Protein AF-A0A8T5AXN3-F1 (afdb_monomer)

Mean predicted aligned error: 13.14 Å

Radius of gyration: 23.51 Å; Cα contacts (8 Å, |Δi|>4): 61; chains: 1; bounding box: 54×39×57 Å

Secondary structure (DSSP, 8-state):
--HHHHHHHHHHHHHHHHHHHHHHHHHHTTSS-HHHHHHHHHHHHHHHHHHHHHHTT--HHHHHHHHS---HHHHHHHHHHHHHHHHHHHHHHHHHTTTT---HHHHHHHHHHHHTTTS-HHHHHHHHHHHHHHHHHHHHHHHHHHHHH--

Sequence (151 aa):
MGKGNIWRITVFLILSYIIALLLDIASLYGWLPIFLWGFVRMWSVTLSIVLCLTIHKERASAHLKKFLEFSTRILRLYLLSPLMIYATLGIYILLAIPLGLFDFSAYVDLLVEGISSSLAGDQAANLAVALAYVQIALAYLAALTLNAFFH

Foldseek 3Di:
DDPVVVVLVVQLVVQLVVQLVVLVVCVVVVVAPPVRSVQVNLCSSVVSVCVSCVVVVHDPVVVVVVVVPPDPVVVVVLLVVLVVVVVVVVVVQVVCVVVVNDDPVVQLVVQLVVCVVPDDRVVSSVVSVVVVVVVVVVVSVVVSVCSVSSD

Solvent-accessible surface area (backbone atoms only — not comparable to full-atom values): 8353 Å² total; per-residue (Å²): 135,60,76,70,57,58,52,52,53,51,54,32,53,53,43,31,51,52,51,44,52,52,51,51,52,38,32,76,74,63,76,33,57,68,76,56,37,58,53,54,55,67,47,33,53,58,51,21,52,45,50,46,29,50,76,70,74,42,62,48,68,63,54,48,51,65,69,64,56,79,43,72,66,55,55,49,51,59,62,43,49,61,54,51,51,52,53,50,49,50,52,50,50,66,59,25,43,86,69,69,73,51,63,70,62,64,56,35,49,55,42,22,61,74,40,46,87,79,37,61,68,76,60,19,47,58,50,22,51,52,46,53,56,49,49,59,56,47,48,50,56,49,49,52,50,50,55,63,73,77,105

pLDDT: mean 80.04, std 9.27, range [46.69, 94.31]

Structure (mmCIF, N/CA/C/O backbone):
data_AF-A0A8T5AXN3-F1
#
_entry.id   AF-A0A8T5AXN3-F1
#
loop_
_atom_site.group_PDB
_atom_site.id
_atom_site.type_symbol
_atom_site.label_atom_id
_atom_site.label_alt_id
_atom_site.label_comp_id
_atom_site.label_asym_id
_atom_site.label_entity_id
_atom_site.label_seq_id
_atom_site.pdbx_PDB_ins_code
_atom_site.Cartn_x
_atom_site.Cartn_y
_atom_site.Cartn_z
_atom_site.occupancy
_atom_site.B_iso_or_equiv
_atom_site.auth_seq_id
_atom_site.auth_comp_id
_atom_site.auth_asym_id
_atom_site.auth_atom_id
_atom_site.pdbx_PDB_model_num
ATOM 1 N N . MET A 1 1 ? -24.792 -13.638 21.933 1.00 54.66 1 MET A N 1
ATOM 2 C CA . MET A 1 1 ? -24.156 -12.299 22.001 1.00 54.66 1 MET A CA 1
ATOM 3 C C . MET A 1 1 ? -24.940 -11.441 22.981 1.00 54.66 1 MET A C 1
ATOM 5 O O . MET A 1 1 ? -26.146 -11.331 22.823 1.00 54.66 1 MET A O 1
ATOM 9 N N . GLY A 1 2 ? -24.303 -10.901 24.024 1.00 68.62 2 GLY A N 1
ATOM 10 C CA . GLY A 1 2 ? -24.992 -10.045 24.999 1.00 68.62 2 GLY A CA 1
ATOM 11 C C . GLY A 1 2 ? -25.383 -8.691 24.394 1.00 68.62 2 GLY A C 1
ATOM 12 O O . GLY A 1 2 ? -24.666 -8.182 23.533 1.00 68.62 2 GLY A O 1
ATOM 13 N N . LYS A 1 3 ? -26.487 -8.088 24.864 1.00 70.44 3 LYS A N 1
ATOM 14 C CA . LYS A 1 3 ? -26.983 -6.764 24.416 1.00 70.44 3 LYS A CA 1
ATOM 15 C C . LYS A 1 3 ? -25.889 -5.678 24.390 1.00 70.44 3 LYS A C 1
ATOM 17 O O . LYS A 1 3 ? -25.888 -4.842 23.493 1.00 70.44 3 LYS A O 1
ATOM 22 N N . GLY A 1 4 ? -24.917 -5.737 25.306 1.00 74.62 4 GLY A N 1
ATOM 23 C CA . GLY A 1 4 ? -23.781 -4.806 25.350 1.00 74.62 4 GLY A CA 1
ATOM 24 C C . GLY A 1 4 ? -22.833 -4.879 24.144 1.00 74.62 4 GLY A C 1
ATOM 25 O O . GLY A 1 4 ? -22.277 -3.859 23.747 1.00 74.62 4 GLY A O 1
ATOM 26 N N . ASN A 1 5 ? -22.686 -6.045 23.505 1.00 80.81 5 ASN A N 1
ATOM 27 C CA . ASN A 1 5 ? -21.813 -6.187 22.332 1.00 80.81 5 ASN A CA 1
ATOM 28 C C . ASN A 1 5 ? -22.454 -5.595 21.074 1.00 80.81 5 ASN A C 1
ATOM 30 O O . ASN A 1 5 ? -21.764 -4.985 20.265 1.00 80.81 5 ASN A O 1
ATOM 34 N N . ILE A 1 6 ? -23.774 -5.735 20.929 1.00 87.38 6 ILE A N 1
ATOM 35 C CA . ILE A 1 6 ? -24.519 -5.179 19.790 1.00 87.38 6 ILE A CA 1
ATOM 36 C C . ILE A 1 6 ? -24.465 -3.647 19.826 1.00 87.38 6 ILE A C 1
ATOM 38 O O . ILE A 1 6 ? -24.224 -3.010 18.802 1.00 87.38 6 ILE A O 1
ATOM 42 N N . TRP A 1 7 ? -24.603 -3.059 21.018 1.00 87.56 7 TRP A N 1
ATOM 43 C CA . TRP A 1 7 ? -24.472 -1.615 21.204 1.00 87.56 7 TRP A CA 1
ATOM 44 C C . TRP A 1 7 ? -23.088 -1.093 20.800 1.00 87.56 7 TRP A C 1
ATOM 46 O O . TRP A 1 7 ? -22.992 -0.148 20.022 1.00 87.56 7 TRP A O 1
ATOM 56 N N . ARG A 1 8 ? -22.013 -1.756 21.247 1.00 86.50 8 ARG A N 1
ATOM 57 C CA . ARG A 1 8 ? -20.628 -1.403 20.883 1.00 86.50 8 ARG A CA 1
ATOM 58 C C . ARG A 1 8 ? -20.398 -1.414 19.372 1.00 86.50 8 ARG A C 1
ATOM 60 O O . ARG A 1 8 ? -19.841 -0.462 18.835 1.00 86.50 8 ARG A O 1
ATOM 67 N N . ILE A 1 9 ? -20.866 -2.462 18.692 1.00 87.88 9 ILE A N 1
ATOM 68 C CA . ILE A 1 9 ? -20.754 -2.587 17.231 1.00 87.88 9 ILE A CA 1
ATOM 69 C C . ILE A 1 9 ? -21.519 -1.455 16.538 1.00 87.88 9 ILE A C 1
ATOM 71 O O . ILE A 1 9 ? -21.010 -0.853 15.599 1.00 87.88 9 ILE A O 1
ATOM 75 N N . THR A 1 10 ? -22.713 -1.127 17.031 1.00 90.25 10 THR A N 1
ATOM 76 C CA . THR A 1 10 ? -23.546 -0.059 16.462 1.00 90.25 10 THR A CA 1
ATOM 77 C C . THR A 1 10 ? -22.871 1.308 16.599 1.00 90.25 10 THR A C 1
ATOM 79 O O . THR A 1 10 ? -22.788 2.051 15.625 1.00 90.25 10 THR A O 1
ATOM 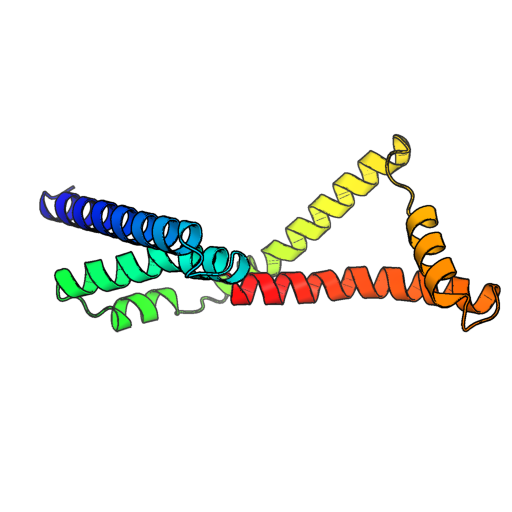82 N N . VAL A 1 11 ? -22.327 1.622 17.780 1.00 89.62 11 VAL A N 1
ATOM 83 C CA . VAL A 1 11 ? -21.590 2.873 18.028 1.00 89.62 11 VAL A CA 1
ATOM 84 C C . VAL A 1 11 ? -20.367 2.982 17.118 1.00 89.62 11 VAL A C 1
ATOM 86 O O . VAL A 1 11 ? -20.139 4.037 16.528 1.00 89.62 11 VAL A O 1
ATOM 89 N N . PHE A 1 12 ? -19.613 1.892 16.961 1.00 91.75 12 PHE A N 1
ATOM 90 C CA . PHE A 1 12 ? -18.475 1.843 16.046 1.00 91.75 12 PHE A CA 1
ATOM 91 C C . PHE A 1 12 ? -18.891 2.114 14.593 1.00 91.75 12 PHE A C 1
ATOM 93 O O . PHE A 1 12 ? -18.298 2.977 13.950 1.00 91.75 12 PHE A O 1
ATOM 100 N N . LEU A 1 13 ? -19.934 1.439 14.097 1.00 92.31 13 LEU A N 1
ATOM 101 C CA . LEU A 1 13 ? -20.422 1.616 12.725 1.00 92.31 13 LEU A CA 1
ATOM 102 C C . LEU A 1 13 ? -20.844 3.062 12.450 1.00 92.31 13 LEU A C 1
ATOM 104 O O . LEU A 1 13 ? -20.460 3.627 11.428 1.00 92.31 13 LEU A O 1
ATOM 108 N N . ILE A 1 14 ? -21.592 3.668 13.376 1.00 93.31 14 ILE A N 1
ATOM 109 C CA . ILE A 1 14 ? -22.040 5.060 13.255 1.00 93.31 14 ILE A CA 1
ATOM 110 C C . ILE A 1 14 ? -20.835 6.007 13.213 1.00 93.31 14 ILE A C 1
ATOM 112 O O . ILE A 1 14 ? -20.761 6.858 12.329 1.00 93.31 14 ILE A O 1
ATOM 116 N N . LEU A 1 15 ? -19.870 5.841 14.123 1.00 92.31 15 LEU A N 1
ATOM 117 C CA . LEU A 1 15 ? -18.654 6.661 14.153 1.00 92.31 15 LEU A CA 1
ATOM 118 C C . LEU A 1 15 ? -17.849 6.541 12.860 1.00 92.31 15 LEU A C 1
ATOM 120 O O . LEU A 1 15 ? -17.509 7.563 12.268 1.00 92.31 15 LEU A O 1
ATOM 124 N N . SER A 1 16 ? -17.587 5.317 12.399 1.00 91.88 16 SER A N 1
ATOM 125 C CA . SER A 1 16 ? -16.847 5.087 11.156 1.00 91.88 16 SER A CA 1
ATOM 126 C C . SER A 1 16 ? -17.523 5.717 9.957 1.00 91.88 16 SER A C 1
ATOM 128 O O . SER A 1 16 ? -16.851 6.368 9.160 1.00 91.88 16 SER A O 1
ATOM 130 N N . TYR A 1 17 ? -18.844 5.592 9.859 1.00 93.12 17 TYR A N 1
ATOM 131 C CA . TYR A 1 17 ? -19.581 6.175 8.750 1.00 93.12 17 TYR A CA 1
ATOM 132 C C . TYR A 1 17 ? -19.547 7.707 8.779 1.00 93.12 17 TYR A C 1
ATOM 134 O O . TYR A 1 17 ? -19.283 8.334 7.756 1.00 93.12 17 TYR A O 1
ATOM 142 N N . ILE A 1 18 ? -19.748 8.319 9.951 1.00 94.31 18 ILE A N 1
ATOM 143 C CA . ILE A 1 18 ? -19.720 9.780 10.103 1.00 94.31 18 ILE A CA 1
ATOM 144 C C . ILE A 1 18 ? -18.324 10.336 9.803 1.00 94.31 18 ILE A C 1
ATOM 146 O O . ILE A 1 18 ? -18.205 11.309 9.064 1.00 94.31 18 ILE A 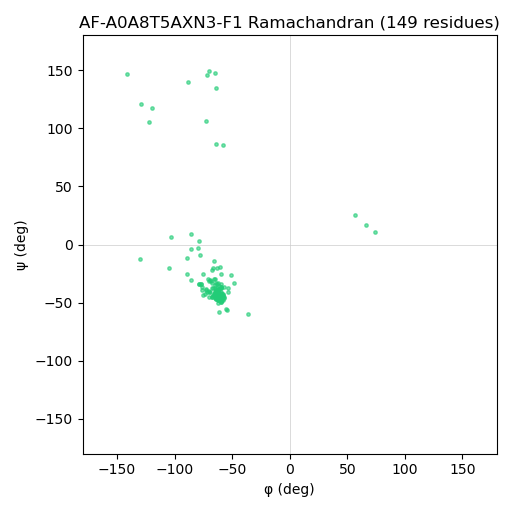O 1
ATOM 150 N N . ILE A 1 19 ? -17.264 9.722 10.335 1.00 92.81 19 ILE A N 1
ATOM 151 C CA . ILE A 1 19 ? -15.885 10.182 10.118 1.00 92.81 19 ILE A CA 1
ATOM 152 C C . ILE A 1 19 ? -15.510 10.059 8.640 1.00 92.81 19 ILE A C 1
ATOM 154 O O . ILE A 1 19 ? -14.973 11.005 8.066 1.00 92.81 19 ILE A O 1
ATOM 158 N N . ALA A 1 20 ? -15.827 8.927 8.007 1.00 91.75 20 ALA A N 1
ATOM 159 C CA . ALA A 1 20 ? -15.595 8.733 6.581 1.00 91.75 20 ALA A CA 1
ATOM 160 C C . ALA A 1 20 ? -16.342 9.790 5.748 1.00 91.75 20 ALA A C 1
ATOM 162 O O . ALA A 1 20 ? -15.746 10.446 4.894 1.00 91.75 20 ALA A O 1
ATOM 163 N N . LEU A 1 21 ? -17.623 10.018 6.037 1.00 92.56 21 LEU A N 1
ATOM 164 C CA . LEU A 1 21 ? -18.443 10.987 5.315 1.00 92.56 21 LEU A CA 1
ATOM 165 C C . LEU A 1 21 ? -17.918 12.424 5.466 1.00 92.56 21 LEU A C 1
ATOM 167 O O . LEU A 1 21 ? -17.846 13.156 4.483 1.00 92.56 21 LEU A O 1
ATOM 171 N N . LEU A 1 22 ? -17.477 12.818 6.664 1.00 92.69 22 LEU A N 1
ATOM 172 C CA . LEU A 1 22 ? -16.858 14.128 6.886 1.00 92.69 22 LEU A CA 1
ATOM 173 C C . LEU A 1 22 ? -15.559 14.301 6.087 1.00 92.69 22 LEU A C 1
ATOM 175 O O . LEU A 1 22 ? -15.323 15.375 5.535 1.00 92.69 22 LEU A O 1
ATOM 179 N N . LEU A 1 23 ? -14.736 13.253 5.990 1.00 91.44 23 LEU A N 1
ATOM 180 C CA . LEU A 1 23 ? -13.502 13.282 5.200 1.00 91.44 23 LEU A CA 1
ATOM 181 C C . LEU A 1 23 ? -13.769 13.381 3.694 1.00 91.44 23 LEU A C 1
ATOM 183 O O . LEU A 1 23 ? -13.041 14.092 3.001 1.00 91.44 23 LEU A O 1
ATOM 187 N N . ASP A 1 24 ? -14.810 12.715 3.188 1.00 91.38 24 ASP A N 1
ATOM 188 C CA . ASP A 1 24 ? -15.223 12.850 1.783 1.00 91.38 24 ASP A CA 1
ATOM 189 C C . ASP A 1 24 ? -15.681 14.260 1.467 1.00 91.38 24 ASP A C 1
ATOM 191 O O . ASP A 1 24 ? -15.237 14.852 0.487 1.00 91.38 24 ASP A O 1
ATOM 195 N N . ILE A 1 25 ? -16.526 14.820 2.332 1.00 92.62 25 ILE A N 1
ATOM 196 C CA . ILE A 1 25 ? -17.009 16.189 2.189 1.00 92.62 25 ILE A CA 1
ATOM 197 C C . ILE A 1 25 ? -15.825 17.164 2.198 1.00 92.62 25 ILE A C 1
ATOM 199 O O . ILE A 1 25 ? -15.720 18.007 1.309 1.00 92.62 25 ILE A O 1
ATOM 203 N N . ALA A 1 26 ? -14.890 17.018 3.141 1.00 90.62 26 ALA A N 1
ATOM 204 C CA . ALA A 1 26 ? -13.700 17.865 3.210 1.00 90.62 26 ALA A CA 1
ATOM 205 C C . ALA A 1 26 ? -12.836 17.787 1.936 1.00 90.62 26 ALA A C 1
ATOM 207 O O . ALA A 1 26 ? -12.290 18.801 1.498 1.00 90.62 26 ALA A O 1
ATOM 208 N N . SER A 1 27 ? -12.728 16.610 1.313 1.00 90.50 27 SER A N 1
ATOM 209 C CA . SER A 1 27 ? -12.006 16.467 0.044 1.00 90.50 27 SER A CA 1
ATOM 210 C C . SER A 1 27 ? -12.757 17.095 -1.130 1.00 90.50 27 SER A C 1
ATOM 212 O O . SER A 1 27 ? -12.139 17.794 -1.931 1.00 90.50 27 SER A O 1
ATOM 214 N N . LEU A 1 28 ? -14.084 16.938 -1.198 1.00 90.75 28 LEU A N 1
ATOM 215 C CA . LEU A 1 28 ? -14.919 17.550 -2.239 1.00 90.75 28 LEU A CA 1
ATOM 216 C C . LEU A 1 28 ? -14.862 19.084 -2.216 1.00 90.75 28 LEU A C 1
ATOM 218 O O . LEU A 1 28 ? -14.858 19.709 -3.273 1.00 90.75 28 LEU A O 1
ATOM 222 N N . TYR A 1 29 ? -14.763 19.693 -1.031 1.00 92.06 29 TYR A N 1
ATOM 223 C CA . TYR A 1 29 ? -14.577 21.143 -0.878 1.00 92.06 29 TYR A CA 1
ATOM 224 C C . TYR A 1 29 ? -13.130 21.614 -1.107 1.00 92.06 29 TYR A C 1
ATOM 226 O O . TYR A 1 29 ? -12.833 22.798 -0.949 1.00 92.06 29 TYR A O 1
ATOM 234 N N . GLY A 1 30 ? -12.217 20.709 -1.475 1.00 87.25 30 GLY A N 1
ATOM 235 C CA . GLY A 1 30 ? -10.817 21.027 -1.753 1.00 87.25 30 GLY A CA 1
ATOM 236 C C . GLY A 1 30 ? -9.975 21.317 -0.509 1.00 87.25 30 GLY A C 1
ATOM 237 O O . GLY A 1 30 ? -8.841 21.769 -0.639 1.00 87.25 30 GLY A O 1
ATOM 238 N N . TRP A 1 31 ? -10.491 21.059 0.698 1.00 88.75 31 TRP A N 1
ATOM 239 C CA . TRP A 1 31 ? -9.740 21.256 1.945 1.00 88.75 31 TRP A CA 1
ATOM 240 C C . TRP A 1 31 ? -8.701 20.159 2.171 1.00 88.75 31 TRP A C 1
ATOM 242 O O . TRP A 1 31 ? -7.705 20.381 2.855 1.00 88.75 31 TRP A O 1
ATOM 252 N N . LEU A 1 32 ? -8.927 18.979 1.587 1.00 82.81 32 LEU A N 1
ATOM 253 C CA . LEU A 1 32 ? -7.988 17.866 1.611 1.00 82.81 32 LEU A CA 1
ATOM 254 C C . LEU A 1 32 ? -7.565 17.487 0.184 1.00 82.81 32 LEU A C 1
ATOM 256 O O . LEU A 1 32 ? -8.412 17.041 -0.597 1.00 82.81 32 LEU A O 1
ATOM 260 N N . PRO A 1 33 ? -6.269 17.605 -0.162 1.00 84.75 33 PRO A N 1
ATOM 261 C CA . PRO A 1 33 ? -5.781 17.136 -1.449 1.00 84.75 33 PRO A CA 1
ATOM 262 C C . PRO A 1 33 ? -5.907 15.609 -1.555 1.00 84.75 33 PRO A C 1
ATOM 264 O O . PRO A 1 33 ? -5.769 14.894 -0.564 1.00 84.75 33 PRO A O 1
ATOM 267 N N . ILE A 1 34 ? -6.148 15.106 -2.769 1.00 78.00 34 ILE A N 1
ATOM 268 C CA . ILE A 1 34 ? -6.545 13.709 -3.047 1.00 78.00 34 ILE A CA 1
ATOM 269 C C . ILE A 1 34 ? -5.579 12.678 -2.440 1.00 78.00 34 ILE A C 1
ATOM 271 O O . ILE A 1 34 ? -6.016 11.683 -1.862 1.00 78.00 34 ILE A O 1
ATOM 275 N N . PHE A 1 35 ? -4.268 12.929 -2.515 1.00 79.06 35 PHE A N 1
ATOM 276 C CA . PHE A 1 35 ? -3.257 12.031 -1.945 1.00 79.06 35 PHE A CA 1
ATOM 277 C C . PHE A 1 35 ? -3.353 11.945 -0.413 1.00 79.06 35 PHE A C 1
ATOM 279 O O . PHE A 1 35 ? -3.208 10.870 0.167 1.00 79.06 35 PHE A O 1
ATOM 286 N N . LEU A 1 36 ? -3.651 13.068 0.245 1.00 81.69 36 LEU A N 1
ATOM 287 C CA . LEU A 1 36 ? -3.813 13.143 1.693 1.00 81.69 36 LEU A CA 1
ATOM 288 C C . LEU A 1 36 ? -5.173 12.579 2.118 1.00 81.69 36 LEU A C 1
ATOM 290 O O . LEU A 1 36 ? -5.276 11.955 3.169 1.00 81.69 36 LEU A O 1
ATOM 294 N N . TRP A 1 37 ? -6.207 12.752 1.287 1.00 85.50 37 TRP A N 1
ATOM 295 C CA . TRP A 1 37 ? -7.534 12.185 1.523 1.00 85.50 37 TRP A CA 1
ATOM 296 C C . TRP A 1 37 ? -7.482 10.663 1.556 1.00 85.50 37 TRP A C 1
ATOM 298 O O . TRP A 1 37 ? -7.983 10.077 2.512 1.00 85.50 37 TRP A O 1
ATOM 308 N N . GLY A 1 38 ? -6.821 10.030 0.580 1.00 78.19 38 GLY A N 1
ATOM 309 C CA . GLY A 1 38 ? -6.676 8.572 0.550 1.00 78.19 38 GLY A CA 1
ATOM 310 C C . GLY A 1 38 ? -6.014 8.043 1.824 1.00 78.19 38 GLY A C 1
ATOM 311 O O . GLY A 1 38 ? -6.526 7.116 2.451 1.00 78.19 38 GLY A O 1
ATOM 312 N N . PHE A 1 39 ? -4.942 8.708 2.265 1.00 80.06 39 PHE A N 1
ATOM 313 C CA . PHE A 1 39 ? -4.260 8.379 3.513 1.00 80.06 39 PHE A CA 1
ATOM 314 C C . PHE A 1 39 ? -5.180 8.550 4.730 1.00 80.06 39 PHE A C 1
ATOM 316 O O . PHE A 1 39 ? -5.452 7.587 5.444 1.00 80.06 39 PHE A O 1
ATOM 323 N N . VAL A 1 40 ? -5.730 9.745 4.961 1.00 83.69 40 VAL A N 1
ATOM 324 C CA . VAL A 1 40 ? -6.559 10.023 6.148 1.00 83.69 40 VAL A CA 1
ATOM 325 C C . VAL A 1 40 ? -7.823 9.152 6.171 1.00 83.69 40 VAL A C 1
ATOM 327 O O . VAL A 1 40 ? -8.257 8.710 7.237 1.00 83.69 40 VAL A O 1
ATOM 330 N N . ARG A 1 41 ? -8.388 8.829 5.003 1.00 83.25 41 ARG A N 1
ATOM 331 C CA . ARG A 1 41 ? -9.552 7.950 4.880 1.00 83.25 41 ARG A CA 1
ATOM 332 C C . ARG A 1 41 ? -9.251 6.508 5.278 1.00 83.25 41 ARG A C 1
ATOM 334 O O . ARG A 1 41 ? -10.093 5.911 5.946 1.00 83.25 41 ARG A O 1
ATOM 341 N N . MET A 1 42 ? -8.068 5.969 4.976 1.00 84.12 42 MET A N 1
ATOM 342 C CA . MET A 1 42 ? -7.648 4.648 5.476 1.00 84.12 42 MET A CA 1
ATOM 343 C C . MET A 1 42 ? -7.561 4.619 7.011 1.00 84.12 42 MET A C 1
ATOM 345 O O . MET A 1 42 ? -8.032 3.675 7.646 1.00 84.12 42 MET A O 1
ATOM 349 N N . TRP A 1 43 ? -7.061 5.695 7.627 1.00 84.12 43 TRP A N 1
ATOM 350 C CA . TRP A 1 43 ? -6.924 5.809 9.086 1.00 84.12 43 TRP A CA 1
ATOM 351 C C . TRP A 1 43 ? -8.232 6.131 9.830 1.00 84.12 43 TRP A C 1
ATOM 353 O O . TRP A 1 43 ? -8.281 6.047 11.061 1.00 84.12 43 TRP A O 1
ATOM 363 N N . SER A 1 44 ? -9.314 6.457 9.116 1.00 88.25 44 SER A N 1
ATOM 364 C CA . SER A 1 44 ? -10.617 6.791 9.713 1.00 88.25 44 SER A CA 1
ATOM 365 C C . SER A 1 44 ? -11.207 5.655 10.557 1.00 88.25 44 SER A C 1
ATOM 367 O O . SER A 1 44 ? -11.791 5.895 11.619 1.00 88.25 44 SER A O 1
ATOM 369 N N . VAL A 1 45 ? -11.005 4.403 10.136 1.00 85.44 45 VAL A N 1
ATOM 370 C CA . VAL A 1 45 ? -11.471 3.215 10.863 1.00 85.44 45 VAL A CA 1
ATOM 371 C C . VAL A 1 45 ? -10.714 3.079 12.180 1.00 85.44 45 VAL A C 1
ATOM 373 O O . VAL A 1 45 ? -11.327 2.916 13.234 1.00 85.44 45 VAL A O 1
ATOM 376 N N . THR A 1 46 ? -9.392 3.246 12.150 1.00 83.81 46 THR A N 1
ATOM 377 C CA . THR A 1 46 ? -8.545 3.245 13.349 1.00 83.81 46 THR A CA 1
ATOM 378 C C . THR A 1 46 ? -8.964 4.347 14.321 1.00 83.81 46 THR A C 1
ATOM 380 O O . THR A 1 46 ? -9.137 4.084 15.513 1.00 83.81 46 THR A O 1
ATOM 383 N N . LEU A 1 47 ? -9.225 5.559 13.818 1.00 85.38 47 LEU A N 1
ATOM 384 C CA . LEU A 1 47 ? -9.746 6.671 14.621 1.00 85.38 47 LEU A CA 1
ATOM 385 C C . LEU A 1 47 ? -11.085 6.308 15.287 1.00 85.38 47 LEU A C 1
ATOM 387 O O . LEU A 1 47 ? -11.293 6.569 16.471 1.00 85.38 47 LEU A O 1
ATOM 391 N N . SER A 1 48 ? -11.973 5.644 14.546 1.00 87.06 48 SER A N 1
ATOM 392 C CA . SER A 1 48 ? -13.279 5.199 15.045 1.00 87.06 48 SER A CA 1
ATOM 393 C C . SER A 1 48 ? -13.158 4.168 16.162 1.00 87.06 48 SER A C 1
ATOM 395 O O . SER A 1 48 ? -13.897 4.237 17.143 1.00 87.06 48 SER A O 1
ATOM 397 N N . ILE A 1 49 ? -12.210 3.233 16.045 1.00 85.88 49 ILE A N 1
ATOM 398 C CA . ILE A 1 49 ? -11.911 2.248 17.092 1.00 85.88 49 ILE A CA 1
ATOM 399 C C . ILE A 1 49 ? -11.431 2.968 18.355 1.00 85.88 49 ILE A C 1
ATOM 401 O O . ILE A 1 49 ? -11.948 2.708 19.441 1.00 85.88 49 ILE A O 1
ATOM 405 N N . VAL A 1 50 ? -10.492 3.911 18.223 1.00 85.00 50 VAL A N 1
ATOM 406 C CA . VAL A 1 50 ? -9.966 4.688 19.358 1.00 85.00 50 VAL A CA 1
ATOM 407 C C . VAL A 1 50 ? -11.079 5.484 20.047 1.00 85.00 50 VAL A C 1
ATOM 409 O O . VAL A 1 50 ? -11.192 5.449 21.275 1.00 85.00 50 VAL A O 1
ATOM 412 N N . LEU A 1 51 ? -11.947 6.147 19.279 1.00 86.12 51 LEU A N 1
ATOM 413 C CA . LEU A 1 51 ? -13.097 6.882 19.811 1.00 86.12 51 LEU A CA 1
ATOM 414 C C . LEU A 1 51 ? -14.104 5.952 20.497 1.00 86.12 51 LEU A C 1
ATOM 416 O O . LEU A 1 51 ? -14.540 6.237 21.611 1.00 86.12 51 LEU A O 1
ATOM 420 N N . CYS A 1 52 ? -14.421 4.807 19.891 1.00 87.38 52 CYS A N 1
ATOM 421 C CA . CYS A 1 52 ? -15.330 3.824 20.474 1.00 87.38 52 CYS A CA 1
ATOM 422 C C . CYS A 1 52 ? -14.796 3.263 21.805 1.00 87.38 52 CYS A C 1
ATOM 424 O O . CYS A 1 52 ? -15.561 3.148 22.767 1.00 87.38 52 CYS A O 1
ATOM 426 N N . LEU A 1 53 ? -13.495 2.964 21.891 1.00 84.81 53 LEU A N 1
ATOM 427 C CA . LEU A 1 53 ? -12.837 2.526 23.130 1.00 84.81 53 LEU A CA 1
ATOM 428 C C . LEU A 1 53 ? -12.884 3.621 24.203 1.00 84.81 53 LEU A C 1
ATOM 430 O O . LEU A 1 53 ? -13.203 3.342 25.359 1.00 84.81 53 LEU A O 1
ATOM 434 N N . THR A 1 54 ? -12.660 4.875 23.803 1.00 85.00 54 THR A N 1
ATOM 435 C CA . THR A 1 54 ? -12.712 6.034 24.704 1.00 85.00 54 THR A CA 1
ATOM 436 C C . THR A 1 54 ? -14.116 6.237 25.282 1.00 85.00 54 THR A C 1
ATOM 438 O O . THR A 1 54 ? -14.263 6.404 26.493 1.00 85.00 54 THR A O 1
ATOM 441 N N . ILE A 1 55 ? -15.163 6.137 24.453 1.00 87.00 55 ILE A N 1
ATOM 442 C CA . ILE A 1 55 ? -16.574 6.230 24.879 1.00 87.00 55 ILE A CA 1
ATOM 443 C C . ILE A 1 55 ? -16.922 5.142 25.902 1.00 87.00 55 ILE A C 1
ATOM 445 O O . ILE A 1 55 ? -17.643 5.396 26.865 1.00 87.00 55 ILE A O 1
ATOM 449 N N . HIS A 1 56 ? -16.374 3.938 25.733 1.00 84.94 56 HIS A N 1
ATOM 450 C CA . HIS A 1 56 ? -16.597 2.819 26.649 1.00 84.94 56 HIS A CA 1
ATOM 451 C C . HIS A 1 56 ? -15.646 2.812 27.858 1.00 84.94 56 HIS A C 1
ATOM 453 O O . HIS A 1 56 ? -15.659 1.852 28.628 1.00 84.94 56 HIS A O 1
ATOM 459 N N . LYS A 1 57 ? -14.860 3.884 28.059 1.00 82.31 57 LYS A N 1
ATOM 460 C CA . LYS A 1 57 ? -13.857 4.032 29.132 1.00 82.31 57 LYS A CA 1
ATOM 461 C C . LYS A 1 57 ? -12.800 2.920 29.144 1.00 82.31 57 LYS A C 1
ATOM 463 O O . LYS A 1 57 ? -12.192 2.642 30.178 1.00 82.31 57 LYS A O 1
ATOM 468 N N . GLU A 1 58 ? -12.556 2.297 27.997 1.00 80.75 58 GLU A N 1
ATOM 469 C CA . GLU A 1 58 ? -11.490 1.319 27.823 1.00 80.75 58 GLU A CA 1
ATOM 470 C C . GLU A 1 58 ? -10.200 2.037 27.413 1.00 80.75 58 GLU A C 1
ATOM 472 O O . GLU A 1 58 ? -10.200 2.992 26.633 1.00 80.75 58 GLU A O 1
ATOM 477 N N . ARG A 1 59 ? -9.061 1.595 27.955 1.00 78.38 59 ARG A N 1
ATOM 478 C CA . ARG A 1 59 ? -7.764 2.190 27.613 1.00 78.38 59 ARG A CA 1
ATOM 479 C C . ARG A 1 59 ? -7.368 1.760 26.204 1.00 78.38 59 ARG A C 1
ATOM 481 O O . ARG A 1 59 ? -6.910 0.633 26.009 1.00 78.38 59 ARG A O 1
ATOM 488 N N . ALA A 1 60 ? -7.470 2.681 25.247 1.00 72.31 60 ALA A N 1
ATOM 489 C CA . ALA A 1 60 ? -7.043 2.457 23.866 1.00 72.31 60 ALA A CA 1
ATOM 490 C C . ALA A 1 60 ? -5.587 1.973 23.781 1.00 72.31 60 ALA A C 1
ATOM 492 O O . ALA A 1 60 ? -5.296 1.064 23.015 1.00 72.31 60 ALA A O 1
ATOM 493 N N . SER A 1 61 ? -4.696 2.489 24.635 1.00 71.81 61 SER A N 1
ATOM 494 C CA . SER A 1 61 ? -3.287 2.075 24.695 1.00 71.81 61 SER A CA 1
ATOM 495 C C . SER A 1 61 ? -3.085 0.607 25.083 1.00 71.81 61 SER A C 1
ATOM 497 O O . SER A 1 61 ? -2.169 -0.030 24.573 1.00 71.81 61 SER A O 1
ATOM 499 N N . ALA A 1 62 ? -3.941 0.041 25.939 1.00 71.75 62 ALA A N 1
ATOM 500 C CA . ALA A 1 62 ? -3.855 -1.368 26.327 1.00 71.75 62 ALA A CA 1
ATOM 501 C C . ALA A 1 62 ? -4.292 -2.295 25.181 1.00 71.75 62 ALA A C 1
ATOM 503 O O . ALA A 1 62 ? -3.667 -3.327 24.947 1.00 71.75 62 ALA A O 1
ATOM 504 N N . HIS A 1 63 ? -5.323 -1.896 24.430 1.00 71.12 63 HIS A N 1
ATOM 505 C CA . HIS A 1 63 ? -5.751 -2.614 23.231 1.00 71.12 63 HIS A CA 1
ATOM 506 C C . HIS A 1 63 ? -4.748 -2.467 22.088 1.00 71.12 63 HIS A C 1
ATOM 508 O O . HIS A 1 63 ? -4.380 -3.475 21.492 1.00 71.12 63 HIS A O 1
ATOM 514 N N . LEU A 1 64 ? -4.243 -1.255 21.832 1.00 68.25 64 LEU A N 1
ATOM 515 C CA . LEU A 1 64 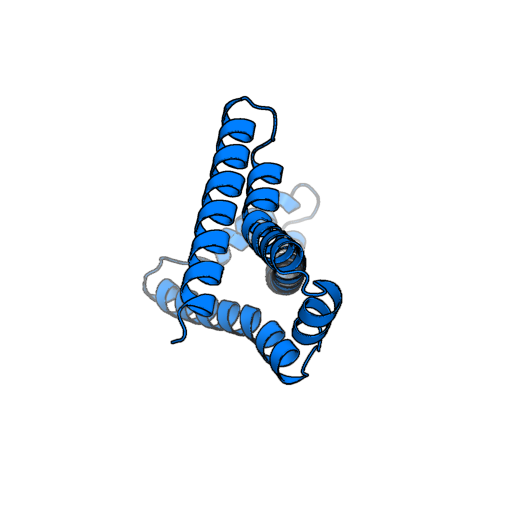? -3.209 -1.024 20.824 1.00 68.25 64 LEU A CA 1
ATOM 516 C C . LEU A 1 64 ? -1.964 -1.851 21.122 1.00 68.25 64 LEU A C 1
ATOM 518 O O . LEU A 1 64 ? -1.441 -2.478 20.216 1.00 68.25 64 LEU A O 1
ATOM 522 N N . LYS A 1 65 ? -1.524 -1.913 22.386 1.00 67.56 65 LYS A N 1
ATOM 523 C CA . LYS A 1 65 ? -0.365 -2.719 22.785 1.00 67.56 65 LYS A CA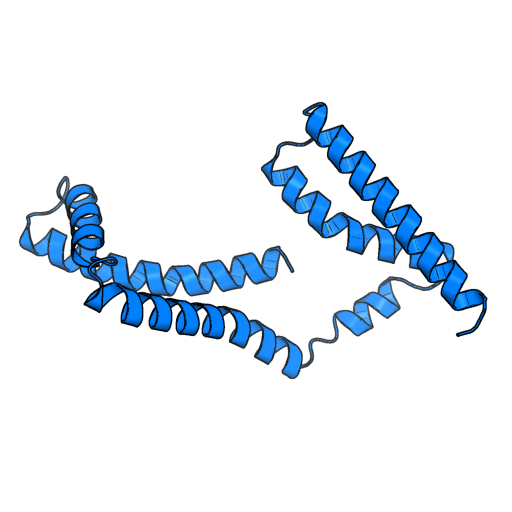 1
ATOM 524 C C . LYS A 1 65 ? -0.565 -4.204 22.476 1.00 67.56 65 LYS A C 1
ATOM 526 O O . LYS A 1 65 ? 0.369 -4.841 22.019 1.00 67.56 65 LYS A O 1
ATOM 531 N N . LYS A 1 66 ? -1.784 -4.722 22.646 1.00 68.56 66 LYS A N 1
ATOM 532 C CA . LYS A 1 66 ? -2.141 -6.104 22.293 1.00 68.56 66 LYS A CA 1
ATOM 533 C C . LYS A 1 66 ? -2.135 -6.359 20.778 1.00 68.56 66 LYS A C 1
ATOM 535 O O . LYS A 1 66 ? -1.841 -7.469 20.358 1.00 68.56 66 LYS A O 1
ATOM 540 N N . PHE A 1 67 ? -2.448 -5.350 19.962 1.00 64.06 67 PHE A N 1
ATOM 541 C CA . PHE A 1 67 ? -2.316 -5.424 18.498 1.00 64.06 67 PHE A CA 1
ATOM 542 C C . PHE A 1 67 ? -0.867 -5.228 18.023 1.00 64.06 67 PHE A C 1
ATOM 544 O O . PHE A 1 67 ? -0.450 -5.856 17.057 1.00 64.06 67 PHE A O 1
ATOM 551 N N . LEU A 1 68 ? -0.100 -4.391 18.726 1.00 59.69 68 LEU A N 1
ATOM 552 C CA . LEU A 1 68 ? 1.321 -4.108 18.503 1.00 59.69 68 LEU A CA 1
ATOM 553 C C . LEU A 1 68 ? 2.255 -5.176 19.073 1.00 59.69 68 LEU A C 1
ATOM 555 O O . LEU A 1 68 ? 3.469 -5.057 18.911 1.00 59.69 68 LEU A O 1
ATOM 559 N N . GLU A 1 69 ? 1.736 -6.206 19.744 1.00 63.09 69 GLU A N 1
ATOM 560 C CA . GLU A 1 69 ? 2.512 -7.402 20.048 1.00 63.09 69 GLU A CA 1
ATOM 561 C C . GLU A 1 69 ? 2.871 -8.071 18.717 1.00 63.09 69 GLU A C 1
ATOM 563 O O . GLU A 1 69 ? 2.158 -8.932 18.199 1.00 63.09 69 GLU A O 1
ATOM 568 N N . PHE A 1 70 ? 3.989 -7.612 18.146 1.00 59.50 70 PHE A N 1
ATOM 569 C CA . PHE A 1 70 ? 4.642 -8.143 16.963 1.00 59.50 70 PHE A CA 1
ATOM 570 C C . PHE A 1 70 ? 4.990 -9.605 17.226 1.00 59.50 70 PHE A C 1
ATOM 572 O O . PHE A 1 70 ? 6.089 -9.962 17.650 1.00 59.50 70 PHE A O 1
ATOM 579 N N . SER A 1 71 ? 4.027 -10.485 16.982 1.00 69.44 71 SER A N 1
ATOM 580 C CA . SER A 1 71 ? 4.300 -11.903 16.902 1.00 69.44 71 SER A CA 1
ATOM 581 C C . SER A 1 71 ? 5.216 -12.121 15.704 1.00 69.44 71 SER A C 1
ATOM 583 O O . SER A 1 71 ? 4.948 -11.635 14.601 1.00 69.44 71 SER A O 1
ATOM 585 N N . THR A 1 72 ? 6.264 -12.918 15.886 1.00 69.44 72 THR A N 1
ATOM 586 C CA . THR A 1 72 ? 7.122 -13.393 14.790 1.00 69.44 72 THR A CA 1
ATOM 587 C C . THR A 1 72 ? 6.310 -14.016 13.650 1.00 69.44 72 THR A C 1
ATOM 589 O O . THR A 1 72 ? 6.726 -13.968 12.494 1.00 69.44 72 THR A O 1
ATOM 592 N N . ARG A 1 73 ? 5.113 -14.541 13.948 1.00 75.94 73 ARG A N 1
ATOM 593 C CA . ARG A 1 73 ? 4.152 -15.037 12.958 1.00 75.94 73 ARG A CA 1
ATOM 594 C C . ARG A 1 73 ? 3.573 -13.926 12.079 1.00 75.94 73 ARG A C 1
ATOM 596 O O . ARG A 1 73 ? 3.491 -14.120 10.871 1.00 75.94 73 ARG A O 1
ATOM 603 N N . ILE A 1 74 ? 3.197 -12.787 12.661 1.00 73.06 74 ILE A N 1
ATOM 604 C CA . ILE A 1 74 ? 2.662 -11.630 11.924 1.00 73.06 74 ILE A CA 1
ATOM 605 C C . ILE A 1 74 ? 3.764 -11.028 11.058 1.00 73.06 74 ILE A C 1
ATOM 607 O O . ILE A 1 74 ? 3.545 -10.818 9.872 1.00 73.06 74 ILE A O 1
ATOM 611 N N . LEU A 1 75 ? 4.972 -10.861 11.607 1.00 72.44 75 LEU A N 1
ATOM 612 C CA . LEU A 1 75 ? 6.122 -10.371 10.843 1.00 72.44 75 LEU A CA 1
ATOM 613 C C . LEU A 1 75 ? 6.458 -11.293 9.660 1.00 72.44 75 LEU A C 1
ATOM 615 O O . LEU A 1 75 ? 6.722 -10.822 8.556 1.00 72.44 75 LEU A O 1
ATOM 619 N N . ARG A 1 76 ? 6.402 -12.616 9.866 1.00 75.50 76 ARG A N 1
ATOM 620 C CA . ARG A 1 76 ? 6.627 -13.588 8.791 1.00 75.50 76 ARG A CA 1
ATOM 621 C C . ARG A 1 76 ? 5.565 -13.476 7.701 1.00 75.50 76 ARG A C 1
ATOM 623 O O . ARG A 1 76 ? 5.931 -13.458 6.537 1.00 75.50 76 ARG A O 1
ATOM 630 N N . LEU A 1 77 ? 4.282 -13.390 8.060 1.00 77.00 77 LEU A N 1
ATOM 631 C CA . LEU A 1 77 ? 3.189 -13.218 7.092 1.00 77.00 77 LEU A CA 1
ATOM 632 C C . LEU A 1 77 ? 3.291 -11.885 6.343 1.00 77.00 77 LEU A C 1
ATOM 634 O O . LEU A 1 77 ? 3.069 -11.838 5.137 1.00 77.00 77 LEU A O 1
ATOM 638 N N . TYR A 1 78 ? 3.684 -10.828 7.048 1.00 73.50 78 TYR A N 1
ATOM 639 C CA . TYR A 1 78 ? 3.901 -9.503 6.487 1.00 73.50 78 TYR A CA 1
ATOM 640 C C . TYR A 1 78 ? 5.018 -9.504 5.430 1.00 73.50 78 TYR A C 1
ATOM 642 O O . TYR A 1 78 ? 4.826 -8.977 4.339 1.00 73.50 78 TYR A O 1
ATOM 650 N N . LEU A 1 79 ? 6.144 -10.171 5.708 1.00 74.06 79 LEU A N 1
ATOM 651 C CA . LEU A 1 79 ? 7.228 -10.376 4.737 1.00 74.06 79 LEU A CA 1
ATOM 652 C C . LEU A 1 79 ? 6.835 -11.335 3.602 1.00 74.06 79 LEU A C 1
ATOM 654 O O . LEU A 1 79 ? 7.316 -11.194 2.481 1.00 74.06 79 LEU A O 1
ATOM 658 N N . LEU A 1 80 ? 5.950 -12.300 3.871 1.00 79.12 80 LEU A N 1
ATOM 659 C CA . LEU A 1 80 ? 5.460 -13.238 2.859 1.00 79.12 80 LEU A CA 1
ATOM 660 C C . LEU A 1 80 ? 4.547 -12.556 1.831 1.00 79.12 80 LEU A C 1
ATOM 662 O O . LEU A 1 80 ? 4.523 -12.973 0.678 1.00 79.12 80 LEU A O 1
ATOM 666 N N . SER A 1 81 ? 3.801 -11.526 2.239 1.00 76.19 81 SER A N 1
ATOM 667 C CA . SER A 1 81 ? 2.830 -10.827 1.388 1.00 76.19 81 SER A CA 1
ATOM 668 C C . SER A 1 81 ? 3.436 -10.299 0.076 1.00 76.19 81 SER A C 1
ATOM 670 O O . SER A 1 81 ? 2.986 -10.725 -0.990 1.00 76.19 81 SER A O 1
ATOM 672 N N . PRO A 1 82 ? 4.497 -9.466 0.083 1.00 74.19 82 PRO A N 1
ATOM 673 C CA . PRO A 1 82 ? 5.104 -9.017 -1.163 1.00 74.19 82 PRO A CA 1
ATOM 674 C C . PRO A 1 82 ? 5.725 -10.178 -1.945 1.00 74.19 82 PRO A C 1
ATOM 676 O O . PRO A 1 82 ? 5.617 -10.199 -3.165 1.00 74.19 82 PRO A O 1
ATOM 679 N N . LEU A 1 83 ? 6.272 -11.203 -1.282 1.00 78.56 83 LEU A N 1
ATOM 680 C CA . LEU A 1 83 ? 6.784 -12.394 -1.970 1.00 78.56 83 LEU A CA 1
ATOM 681 C C . LEU A 1 83 ? 5.687 -13.105 -2.789 1.00 78.56 83 LEU A C 1
ATOM 683 O O . LEU A 1 83 ? 5.922 -13.511 -3.926 1.00 78.56 83 LEU A O 1
ATOM 687 N N . MET A 1 84 ? 4.474 -13.206 -2.237 1.00 79.12 84 MET A N 1
ATOM 688 C CA . MET A 1 84 ? 3.309 -13.764 -2.931 1.00 79.12 84 MET A CA 1
ATOM 689 C C . MET A 1 84 ? 2.880 -12.908 -4.129 1.00 79.12 84 MET A C 1
ATOM 691 O O . MET A 1 84 ? 2.472 -13.456 -5.156 1.00 79.12 84 MET A O 1
ATOM 695 N N . ILE A 1 85 ? 3.008 -11.581 -4.036 1.00 79.62 85 ILE A N 1
ATOM 696 C CA . ILE A 1 85 ? 2.750 -10.669 -5.160 1.00 79.62 85 ILE A CA 1
ATOM 697 C C . ILE A 1 85 ? 3.754 -10.927 -6.290 1.00 79.62 85 ILE A C 1
ATOM 699 O O . ILE A 1 85 ? 3.338 -11.098 -7.433 1.00 79.62 85 ILE A O 1
ATOM 703 N N . TYR A 1 86 ? 5.049 -11.047 -5.982 1.00 78.50 86 TYR A N 1
ATOM 704 C CA . TYR A 1 86 ? 6.071 -11.389 -6.981 1.00 78.50 86 TYR A CA 1
ATOM 705 C C . TYR A 1 86 ? 5.848 -12.762 -7.608 1.00 78.50 86 TYR A C 1
ATOM 707 O O . TYR A 1 86 ? 5.985 -12.907 -8.820 1.00 78.50 86 TYR A O 1
ATOM 715 N N . ALA A 1 87 ? 5.465 -13.762 -6.811 1.00 81.75 87 ALA A N 1
ATOM 716 C CA . ALA A 1 87 ? 5.127 -15.082 -7.331 1.00 81.75 87 ALA A CA 1
ATOM 717 C C . ALA A 1 87 ? 3.949 -15.007 -8.316 1.00 81.75 87 ALA A C 1
ATOM 719 O O . ALA A 1 87 ? 4.003 -15.583 -9.401 1.00 81.75 87 ALA A O 1
ATOM 720 N N . THR A 1 88 ? 2.914 -14.238 -7.973 1.00 83.12 88 THR A N 1
ATOM 721 C CA . THR A 1 88 ? 1.746 -14.024 -8.838 1.00 83.12 88 THR A CA 1
ATOM 722 C C . THR A 1 88 ? 2.122 -13.275 -10.117 1.00 83.12 88 THR A C 1
ATOM 724 O O . THR A 1 88 ? 1.705 -13.674 -11.203 1.00 83.12 88 THR A O 1
ATOM 727 N N . LEU A 1 89 ? 2.959 -12.238 -10.014 1.00 81.81 89 LEU A N 1
ATOM 728 C CA . LEU A 1 89 ? 3.497 -11.509 -11.165 1.00 81.81 89 LEU A CA 1
ATOM 729 C C . LEU A 1 89 ? 4.295 -12.444 -12.087 1.00 81.81 89 LEU A C 1
ATOM 731 O O . LEU A 1 89 ? 4.115 -12.411 -13.299 1.00 81.81 89 LEU A O 1
ATOM 735 N N . GLY A 1 90 ? 5.129 -13.317 -11.517 1.00 84.69 90 GLY A N 1
ATOM 736 C CA . GLY A 1 90 ? 5.886 -14.318 -12.266 1.00 84.69 90 GLY A CA 1
ATOM 737 C C . GLY A 1 90 ? 4.977 -15.279 -13.032 1.00 84.69 90 GLY A C 1
ATOM 738 O O . GLY A 1 90 ? 5.209 -15.526 -14.212 1.00 84.69 90 GLY A O 1
ATOM 739 N N . ILE A 1 91 ? 3.900 -15.760 -12.402 1.00 85.50 91 ILE A N 1
ATOM 740 C CA . ILE A 1 91 ? 2.886 -16.589 -13.074 1.00 85.50 91 ILE A CA 1
ATOM 741 C C . ILE A 1 91 ? 2.224 -15.809 -14.216 1.00 85.50 91 ILE A C 1
ATOM 743 O O . ILE A 1 91 ? 2.080 -16.345 -15.312 1.00 85.50 91 ILE A O 1
ATOM 747 N N . TYR A 1 92 ? 1.860 -14.545 -13.993 1.00 84.62 92 TYR A N 1
ATOM 748 C CA . TYR A 1 92 ? 1.256 -13.706 -15.028 1.00 84.62 92 TYR A CA 1
ATOM 749 C C . TYR A 1 92 ? 2.185 -13.527 -16.234 1.00 84.62 92 TYR A C 1
ATOM 751 O O . TYR A 1 92 ? 1.759 -13.719 -17.369 1.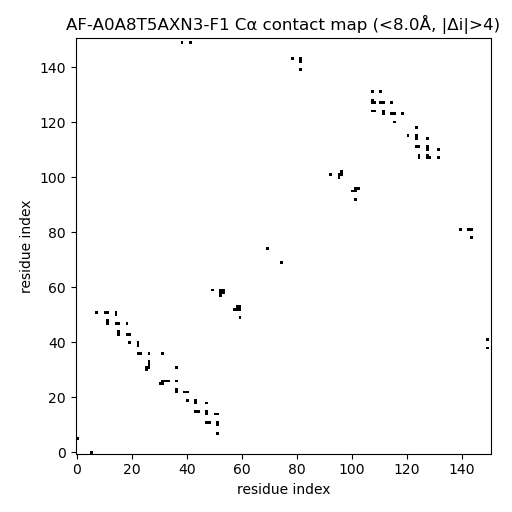00 84.62 92 TYR A O 1
ATOM 759 N N . ILE A 1 93 ? 3.465 -13.235 -15.994 1.00 83.81 93 ILE A N 1
ATOM 760 C CA . ILE A 1 93 ? 4.479 -13.105 -17.048 1.00 83.81 93 ILE A CA 1
ATOM 761 C C . ILE A 1 93 ? 4.637 -14.426 -17.811 1.00 83.81 93 ILE A C 1
ATOM 763 O O . ILE A 1 93 ? 4.606 -14.425 -19.039 1.00 83.81 93 ILE A O 1
ATOM 767 N N . LEU A 1 94 ? 4.735 -15.560 -17.106 1.00 86.75 94 LEU A N 1
ATOM 768 C CA . LEU A 1 94 ? 4.846 -16.885 -17.729 1.00 86.75 94 LEU A CA 1
ATOM 769 C C . LEU A 1 94 ? 3.651 -17.220 -18.629 1.00 86.75 94 LEU A C 1
ATOM 771 O O . LEU A 1 94 ? 3.829 -17.881 -19.648 1.00 86.75 94 LEU A O 1
ATOM 775 N N . LEU A 1 95 ? 2.450 -16.764 -18.270 1.00 86.31 95 LEU A N 1
ATOM 776 C CA . LEU A 1 95 ? 1.249 -16.927 -19.091 1.00 86.31 95 LEU A CA 1
ATOM 777 C C . LEU A 1 95 ? 1.187 -15.918 -20.248 1.00 86.31 95 LEU A C 1
ATOM 779 O O . LEU A 1 95 ? 0.699 -16.254 -21.323 1.00 86.31 95 LEU A O 1
ATOM 783 N N . ALA A 1 96 ? 1.683 -14.697 -20.049 1.00 83.88 96 ALA A N 1
ATOM 784 C CA . ALA A 1 96 ? 1.625 -13.619 -21.032 1.00 83.88 96 ALA A CA 1
ATOM 785 C C . ALA A 1 96 ? 2.655 -13.767 -22.166 1.00 83.88 96 ALA A C 1
ATOM 787 O O . ALA A 1 96 ? 2.344 -13.415 -23.304 1.00 83.88 96 ALA A O 1
ATOM 788 N N . ILE A 1 97 ? 3.845 -14.318 -21.886 1.00 84.06 97 ILE A N 1
ATOM 789 C CA . ILE A 1 97 ? 4.906 -14.562 -22.884 1.00 84.06 97 ILE A CA 1
ATOM 790 C C . ILE A 1 97 ? 4.416 -15.410 -24.073 1.00 84.06 97 ILE A C 1
ATOM 792 O O . ILE A 1 97 ? 4.528 -14.939 -25.204 1.00 84.06 97 ILE A O 1
ATOM 796 N N . PRO A 1 98 ? 3.846 -16.621 -23.889 1.00 86.69 98 PRO A N 1
ATOM 797 C CA . PRO A 1 98 ? 3.405 -17.440 -25.021 1.00 86.69 98 PRO A CA 1
ATOM 798 C C . PRO A 1 98 ? 2.231 -16.819 -25.789 1.00 86.69 98 PRO A C 1
ATOM 800 O O . PRO A 1 98 ? 2.005 -17.171 -26.943 1.00 86.69 98 PRO A O 1
ATOM 803 N N . LEU A 1 99 ? 1.495 -15.892 -25.169 1.00 87.12 99 LEU A N 1
ATOM 804 C CA . LEU A 1 99 ? 0.411 -15.139 -25.802 1.00 87.12 99 LEU A CA 1
ATOM 805 C C . LEU A 1 99 ? 0.906 -13.883 -26.541 1.00 87.12 99 LEU A C 1
ATOM 807 O O . LEU A 1 99 ? 0.096 -13.190 -27.151 1.00 87.12 99 LEU A O 1
ATOM 811 N N . GLY A 1 100 ? 2.205 -13.564 -26.473 1.00 85.12 100 GLY A N 1
ATOM 812 C CA . GLY A 1 100 ? 2.778 -12.344 -27.050 1.00 85.12 100 GLY A CA 1
ATOM 813 C C . GLY A 1 100 ? 2.302 -11.056 -26.369 1.00 85.12 100 GLY A C 1
ATOM 814 O O . GLY A 1 100 ? 2.421 -9.979 -26.942 1.00 85.12 100 GLY A O 1
ATOM 815 N N . LEU A 1 101 ? 1.735 -11.155 -25.162 1.00 81.81 101 LEU A N 1
ATOM 816 C CA . LEU A 1 101 ? 1.174 -10.020 -24.418 1.00 81.81 101 LEU A CA 1
ATOM 817 C C . LEU A 1 101 ? 2.206 -9.320 -23.525 1.00 81.81 101 LEU A C 1
ATOM 819 O O . LEU A 1 101 ? 1.925 -8.250 -22.988 1.00 81.81 101 LEU A O 1
ATOM 823 N N . PHE A 1 102 ? 3.376 -9.928 -23.331 1.00 82.62 102 PHE A N 1
ATOM 824 C CA . PHE A 1 102 ? 4.462 -9.368 -22.537 1.00 82.62 102 PHE A CA 1
ATOM 825 C C . PHE A 1 102 ? 5.768 -9.405 -23.327 1.00 82.62 102 PHE A C 1
ATOM 827 O O . PHE A 1 102 ? 6.234 -10.482 -23.697 1.00 82.62 102 PHE A O 1
ATOM 834 N N . ASP A 1 103 ? 6.358 -8.229 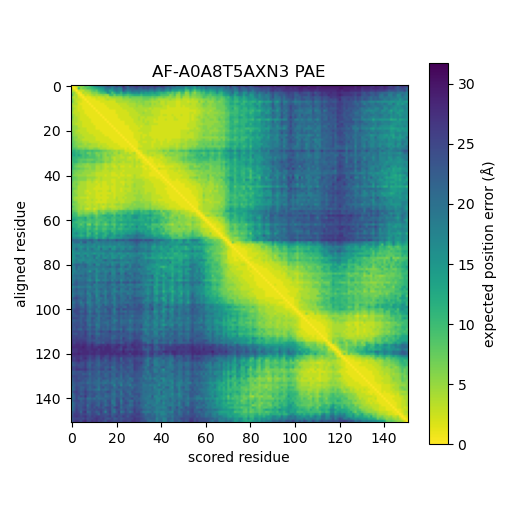-23.535 1.00 83.12 103 ASP A N 1
ATOM 835 C CA . ASP A 1 103 ? 7.652 -8.054 -24.187 1.00 83.12 103 ASP A CA 1
ATOM 836 C C . ASP A 1 103 ? 8.606 -7.317 -23.239 1.00 83.12 103 ASP A C 1
ATOM 838 O O . ASP A 1 103 ? 8.481 -6.116 -22.990 1.00 83.12 103 ASP A O 1
ATOM 842 N N . PHE A 1 104 ? 9.553 -8.066 -22.672 1.00 81.44 104 PHE A N 1
ATOM 843 C CA . PHE A 1 104 ? 10.574 -7.500 -21.794 1.00 81.44 104 PHE A CA 1
ATOM 844 C C . PHE A 1 104 ? 11.587 -6.649 -22.567 1.00 81.44 104 PHE A C 1
ATOM 846 O O . PHE A 1 104 ? 12.119 -5.686 -22.014 1.00 81.44 104 PHE A O 1
ATOM 853 N N . SER A 1 105 ? 11.833 -6.969 -23.838 1.00 83.38 105 SER A N 1
ATOM 854 C CA . SER A 1 105 ? 12.769 -6.235 -24.687 1.00 83.38 105 SER A CA 1
ATOM 855 C C . SER A 1 105 ? 12.265 -4.822 -24.933 1.00 83.38 105 SER A C 1
ATOM 857 O O . SER A 1 105 ? 13.018 -3.883 -24.727 1.00 83.38 105 SER A O 1
ATOM 859 N N . ALA A 1 106 ? 10.967 -4.654 -25.203 1.00 82.50 106 ALA A N 1
ATOM 860 C CA . ALA A 1 106 ? 10.355 -3.332 -25.346 1.00 82.50 106 ALA A CA 1
ATOM 861 C C . ALA A 1 106 ? 10.546 -2.444 -24.098 1.00 82.50 106 ALA A C 1
ATOM 863 O O . ALA A 1 106 ? 10.767 -1.239 -24.208 1.00 82.50 106 ALA A O 1
ATOM 864 N N . TYR A 1 107 ? 10.496 -3.029 -22.897 1.00 81.44 107 TYR A N 1
ATOM 865 C CA . TYR A 1 107 ? 10.769 -2.295 -21.658 1.00 81.44 107 TYR A CA 1
ATOM 866 C C . TYR A 1 107 ? 12.249 -1.905 -21.520 1.00 81.44 107 TYR A C 1
ATOM 868 O O . TYR A 1 107 ? 12.558 -0.784 -21.112 1.00 81.44 107 TYR A O 1
ATOM 876 N N . VAL A 1 108 ? 13.166 -2.807 -21.878 1.00 83.69 108 VAL A N 1
ATOM 877 C CA . VAL A 1 108 ? 14.606 -2.516 -21.903 1.00 83.69 108 VAL A CA 1
ATOM 878 C C . VAL A 1 108 ? 14.925 -1.444 -22.946 1.00 83.69 108 VAL A C 1
ATOM 880 O O . VAL A 1 108 ? 15.688 -0.534 -22.642 1.00 83.69 108 VAL A O 1
ATOM 883 N N . ASP A 1 109 ? 14.304 -1.487 -24.121 1.00 85.62 109 ASP A N 1
ATOM 884 C CA . ASP A 1 109 ? 14.517 -0.524 -25.204 1.00 85.62 109 ASP A CA 1
ATOM 885 C C . ASP A 1 109 ? 14.110 0.894 -24.788 1.00 85.62 109 ASP A C 1
ATOM 887 O O . ASP A 1 109 ? 14.853 1.841 -25.039 1.00 85.62 109 ASP A O 1
ATOM 891 N N . LEU A 1 110 ? 13.007 1.045 -24.045 1.00 84.06 110 LEU A N 1
ATOM 892 C CA . LEU A 1 110 ? 12.620 2.333 -23.451 1.00 84.06 110 LEU A CA 1
ATOM 893 C C . LEU A 1 110 ? 13.670 2.862 -22.462 1.00 84.06 110 LEU A C 1
ATOM 895 O O . LEU A 1 110 ? 13.929 4.067 -22.400 1.00 84.06 110 LEU A O 1
ATOM 899 N N . LEU A 1 111 ? 14.290 1.976 -21.676 1.00 84.19 111 LEU A N 1
ATOM 900 C CA . LEU A 1 111 ? 15.376 2.359 -20.771 1.00 84.19 111 LEU A CA 1
ATOM 901 C C . LEU A 1 111 ? 16.644 2.730 -21.546 1.00 84.19 111 LEU A C 1
ATOM 903 O O . LEU A 1 111 ? 17.312 3.698 -21.186 1.00 84.19 111 LEU A O 1
ATOM 907 N N . VAL A 1 112 ? 16.965 1.998 -22.616 1.00 85.19 112 VAL A N 1
ATOM 908 C CA . VAL A 1 112 ? 18.082 2.323 -23.510 1.00 85.19 112 VAL A CA 1
ATOM 909 C C . VAL A 1 112 ? 17.869 3.689 -24.142 1.00 85.19 112 VAL A C 1
ATOM 911 O O . VAL A 1 112 ? 18.783 4.505 -24.099 1.00 85.19 112 VAL A O 1
ATOM 914 N N . GLU A 1 113 ? 16.675 3.983 -24.654 1.00 85.50 113 GLU A N 1
ATOM 915 C CA . GLU A 1 113 ? 16.345 5.279 -25.248 1.00 85.50 113 GLU A CA 1
ATOM 916 C C . GLU A 1 113 ? 16.560 6.418 -24.238 1.00 85.50 113 GLU A C 1
ATOM 918 O O . GLU A 1 113 ? 17.239 7.396 -24.552 1.00 85.50 113 GLU A O 1
ATOM 923 N N . GLY A 1 114 ? 16.124 6.238 -22.986 1.00 81.75 114 GLY A N 1
ATOM 924 C CA . GLY A 1 114 ? 16.331 7.215 -21.912 1.00 81.75 114 GLY A CA 1
ATOM 925 C C . GLY A 1 114 ? 17.787 7.414 -21.460 1.00 81.75 114 GLY A C 1
ATOM 926 O O . GLY A 1 114 ? 18.103 8.458 -20.894 1.00 81.75 114 GLY A O 1
ATOM 927 N N . ILE A 1 115 ? 18.679 6.443 -21.694 1.00 83.75 115 ILE A N 1
ATOM 928 C CA . ILE A 1 115 ? 20.095 6.478 -21.263 1.00 83.75 115 ILE A CA 1
ATOM 929 C C . ILE A 1 115 ? 21.043 6.779 -22.442 1.00 83.75 115 ILE A C 1
ATOM 931 O O . ILE A 1 115 ? 22.167 7.255 -22.250 1.00 83.75 115 ILE A O 1
ATOM 935 N N . SER A 1 116 ? 20.581 6.550 -23.672 1.00 78.62 116 SER A N 1
ATOM 936 C CA . SER A 1 116 ? 21.332 6.722 -24.921 1.00 78.62 116 SER A CA 1
ATOM 937 C C . SER A 1 116 ? 21.811 8.157 -25.162 1.00 78.62 116 SER A C 1
ATOM 939 O O . SER A 1 116 ? 22.783 8.367 -25.883 1.00 78.62 116 SER A O 1
ATOM 941 N N . SER A 1 117 ? 21.213 9.148 -24.492 1.00 73.88 117 SER A N 1
ATOM 942 C CA . SER A 1 117 ? 21.681 10.539 -24.511 1.00 73.88 117 SER A CA 1
ATOM 943 C C . SER A 1 117 ? 23.052 10.737 -23.855 1.00 73.88 117 SER A C 1
ATOM 945 O O . SER A 1 117 ? 23.651 11.802 -23.996 1.00 73.88 117 SER A O 1
ATOM 947 N N . SER A 1 118 ? 23.541 9.753 -23.095 1.00 72.12 118 SER A N 1
ATOM 948 C CA . SER A 1 118 ? 24.735 9.894 -22.254 1.00 72.12 118 SER A CA 1
ATOM 949 C C . SER A 1 118 ? 25.771 8.780 -22.431 1.00 72.12 118 SER A C 1
ATOM 951 O O . SER A 1 118 ? 26.899 8.941 -21.967 1.00 72.12 118 SER A O 1
ATOM 953 N N . LEU A 1 119 ? 25.433 7.670 -23.098 1.00 75.06 119 LEU A N 1
ATOM 954 C CA . LEU A 1 119 ? 26.307 6.502 -23.263 1.00 75.06 119 LEU A CA 1
ATOM 955 C C . LEU A 1 119 ? 26.168 5.883 -24.662 1.00 75.06 119 LEU A C 1
ATOM 957 O O . LEU A 1 119 ? 25.089 5.878 -25.246 1.00 75.06 119 LEU A O 1
ATOM 961 N N . ALA A 1 120 ? 27.266 5.329 -25.186 1.00 74.38 120 ALA A N 1
ATOM 962 C CA . ALA A 1 120 ? 27.285 4.648 -26.482 1.00 74.38 120 ALA A CA 1
ATOM 963 C C . ALA A 1 120 ? 26.564 3.283 -26.429 1.00 74.38 120 ALA A C 1
ATOM 965 O O . ALA A 1 120 ? 26.630 2.582 -25.417 1.00 74.38 120 ALA A O 1
ATOM 966 N N . GLY A 1 121 ? 25.914 2.912 -27.540 1.00 68.75 121 GLY A N 1
ATOM 967 C CA . GLY A 1 121 ? 24.902 1.847 -27.670 1.00 68.75 121 GLY A CA 1
ATOM 968 C C . GLY A 1 121 ? 25.098 0.587 -26.818 1.00 68.75 121 GLY A C 1
ATOM 969 O O . GLY A 1 121 ? 24.260 0.299 -25.968 1.00 68.75 121 GLY A O 1
ATOM 970 N N . ASP A 1 122 ? 26.212 -0.133 -26.976 1.00 76.62 122 ASP A N 1
ATOM 971 C CA . ASP A 1 122 ? 26.434 -1.403 -26.258 1.00 76.62 122 ASP A CA 1
ATOM 972 C C . ASP A 1 122 ? 26.568 -1.231 -24.736 1.00 76.62 122 ASP A C 1
ATOM 974 O O . ASP A 1 122 ? 26.205 -2.116 -23.956 1.00 76.62 122 ASP A O 1
ATOM 978 N N . GLN A 1 123 ? 27.073 -0.083 -24.281 1.00 79.00 123 GLN A N 1
ATOM 979 C CA . GLN A 1 123 ? 27.145 0.225 -22.853 1.00 79.00 123 GLN A CA 1
ATOM 980 C C . GLN A 1 123 ? 25.768 0.615 -22.314 1.00 79.00 123 GLN A C 1
ATOM 982 O O . GLN A 1 123 ? 25.405 0.172 -21.228 1.00 79.00 123 GLN A O 1
ATOM 987 N N . ALA A 1 124 ? 24.982 1.373 -23.084 1.00 79.56 124 ALA A N 1
ATOM 988 C CA . ALA A 1 124 ? 23.619 1.746 -22.712 1.00 79.56 124 ALA A CA 1
ATOM 989 C C . ALA A 1 124 ? 22.702 0.515 -22.581 1.00 79.56 124 ALA A C 1
ATOM 991 O O . ALA A 1 124 ? 21.970 0.413 -21.599 1.00 79.56 124 ALA A O 1
ATOM 992 N N . ALA A 1 125 ? 22.806 -0.456 -23.496 1.00 82.00 125 ALA A N 1
ATOM 993 C CA . ALA A 1 125 ? 22.032 -1.700 -23.462 1.00 82.00 125 ALA A CA 1
ATOM 994 C C . ALA A 1 125 ? 22.317 -2.547 -22.211 1.00 82.00 125 ALA A C 1
ATOM 996 O O . ALA A 1 125 ? 21.400 -2.917 -21.477 1.00 82.00 125 ALA A O 1
ATOM 997 N N . ASN A 1 126 ? 23.594 -2.802 -21.913 1.00 84.31 126 ASN A N 1
ATOM 998 C CA . ASN A 1 126 ? 23.976 -3.585 -20.734 1.00 84.31 126 ASN A CA 1
ATOM 999 C C . ASN A 1 126 ? 23.552 -2.906 -19.419 1.00 84.31 126 ASN A C 1
ATOM 1001 O O . ASN A 1 126 ? 23.115 -3.572 -18.478 1.00 84.31 126 ASN A O 1
ATOM 1005 N N . LEU A 1 127 ? 23.644 -1.574 -19.359 1.00 83.94 127 LEU A N 1
ATOM 1006 C CA . LEU A 1 127 ? 23.258 -0.791 -18.186 1.00 83.94 127 LEU A CA 1
ATOM 1007 C C . LEU A 1 127 ? 21.729 -0.739 -18.023 1.00 83.94 127 LEU A C 1
ATOM 1009 O O . LEU A 1 127 ? 21.235 -0.886 -16.908 1.00 83.94 127 LEU A O 1
ATOM 1013 N N . ALA A 1 128 ? 20.975 -0.621 -19.118 1.00 84.62 128 ALA A N 1
ATOM 1014 C CA . ALA A 1 128 ? 19.514 -0.671 -19.119 1.00 84.62 128 ALA A CA 1
ATOM 1015 C C . ALA A 1 128 ? 18.977 -2.019 -18.617 1.00 84.62 128 ALA A C 1
ATOM 1017 O O . ALA A 1 128 ? 18.082 -2.045 -17.772 1.00 84.62 128 ALA A O 1
ATOM 1018 N N . VAL A 1 129 ? 19.568 -3.138 -19.054 1.00 85.75 129 VAL A N 1
ATOM 1019 C CA . VAL A 1 129 ? 19.216 -4.477 -18.551 1.00 85.75 129 VAL A CA 1
ATOM 1020 C C . VAL A 1 129 ? 19.493 -4.585 -17.049 1.00 85.75 129 VAL A C 1
ATOM 1022 O O . VAL A 1 129 ? 18.635 -5.039 -16.290 1.00 85.75 129 VAL A O 1
ATOM 1025 N N . ALA A 1 130 ? 20.663 -4.130 -16.592 1.00 84.62 130 ALA A N 1
ATOM 1026 C CA . ALA A 1 130 ? 20.994 -4.129 -15.169 1.00 84.62 130 ALA A CA 1
ATOM 1027 C C . ALA A 1 130 ? 20.010 -3.267 -14.355 1.00 84.62 130 ALA A C 1
ATOM 1029 O O . ALA A 1 130 ? 19.534 -3.695 -13.303 1.00 84.62 130 ALA A O 1
ATOM 1030 N N . LEU A 1 131 ? 19.653 -2.084 -14.861 1.00 84.81 131 LEU A N 1
ATOM 1031 C CA . LEU A 1 131 ? 18.678 -1.195 -14.234 1.00 84.81 131 LEU A CA 1
ATOM 1032 C C . LEU A 1 131 ? 17.279 -1.803 -14.188 1.00 84.81 131 LEU A C 1
ATOM 1034 O O . LEU A 1 131 ? 16.622 -1.672 -13.160 1.00 84.81 131 LEU A O 1
ATOM 1038 N N . ALA A 1 132 ? 16.839 -2.498 -15.237 1.00 83.62 132 ALA A N 1
ATOM 1039 C CA . ALA A 1 132 ? 15.560 -3.200 -15.245 1.00 83.62 132 ALA A CA 1
ATOM 1040 C C . ALA A 1 132 ? 15.486 -4.229 -14.102 1.00 83.62 132 ALA A C 1
ATOM 1042 O O . ALA A 1 132 ? 14.537 -4.222 -13.317 1.00 83.62 132 ALA A O 1
ATOM 1043 N N . TYR A 1 133 ? 16.523 -5.056 -13.930 1.00 81.75 133 TYR A N 1
ATOM 1044 C CA . TYR A 1 133 ? 16.582 -6.017 -12.823 1.00 81.75 133 TYR A CA 1
ATOM 1045 C C . TYR A 1 133 ? 16.646 -5.344 -11.449 1.00 81.75 133 TYR A C 1
ATOM 1047 O O . TYR A 1 133 ? 15.966 -5.771 -10.512 1.00 81.75 133 TYR A O 1
ATOM 1055 N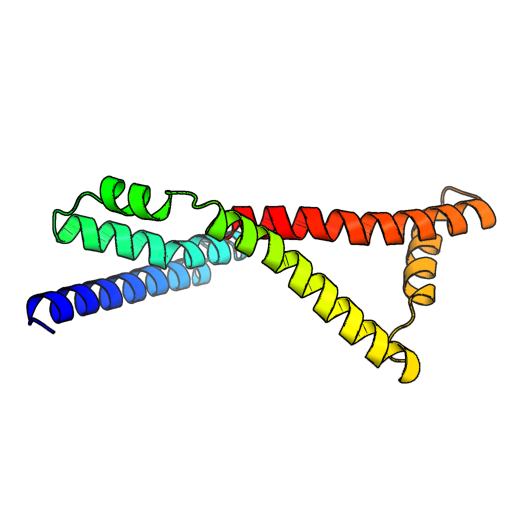 N . VAL A 1 134 ? 17.428 -4.269 -11.319 1.00 84.81 134 VAL A N 1
ATOM 1056 C CA . VAL A 1 134 ? 17.514 -3.501 -10.072 1.00 84.81 134 VAL A CA 1
ATOM 1057 C C . VAL A 1 134 ? 16.172 -2.853 -9.734 1.00 84.81 134 VAL A C 1
ATOM 1059 O O . VAL A 1 134 ? 15.773 -2.891 -8.574 1.00 84.81 134 VAL A O 1
ATOM 1062 N N . GLN A 1 135 ? 15.435 -2.318 -10.710 1.00 81.06 135 GLN A N 1
ATOM 1063 C CA . GLN A 1 135 ? 14.102 -1.750 -10.490 1.00 81.06 135 GLN A CA 1
ATOM 1064 C C . GLN A 1 135 ? 13.107 -2.806 -10.005 1.00 81.06 135 GLN A C 1
ATOM 1066 O O . GLN A 1 135 ? 12.344 -2.530 -9.082 1.00 81.06 135 GLN A O 1
ATOM 1071 N N . ILE A 1 136 ? 13.161 -4.030 -10.538 1.00 79.94 136 ILE A N 1
ATOM 1072 C CA . ILE A 1 136 ? 12.339 -5.148 -10.051 1.00 79.94 136 ILE A CA 1
ATOM 1073 C C . ILE A 1 136 ? 12.667 -5.463 -8.584 1.00 79.94 136 ILE A C 1
ATOM 1075 O O . ILE A 1 136 ? 11.752 -5.657 -7.784 1.00 79.94 136 ILE A O 1
ATOM 1079 N N . ALA A 1 137 ? 13.948 -5.472 -8.204 1.00 76.00 137 ALA A N 1
ATOM 1080 C CA . ALA A 1 137 ? 14.364 -5.699 -6.818 1.00 76.00 137 ALA A CA 1
ATOM 1081 C C . ALA A 1 137 ? 13.996 -4.525 -5.888 1.00 76.00 137 ALA A C 1
ATOM 1083 O O . ALA A 1 137 ? 13.525 -4.732 -4.770 1.00 76.00 137 ALA A O 1
ATOM 1084 N N . LEU A 1 138 ? 14.159 -3.283 -6.346 1.00 77.00 138 LEU A N 1
ATOM 1085 C CA . LEU A 1 138 ? 13.784 -2.082 -5.598 1.00 77.00 138 LEU A CA 1
ATOM 1086 C C . LEU A 1 138 ? 12.272 -1.961 -5.433 1.00 77.00 138 LEU A C 1
ATOM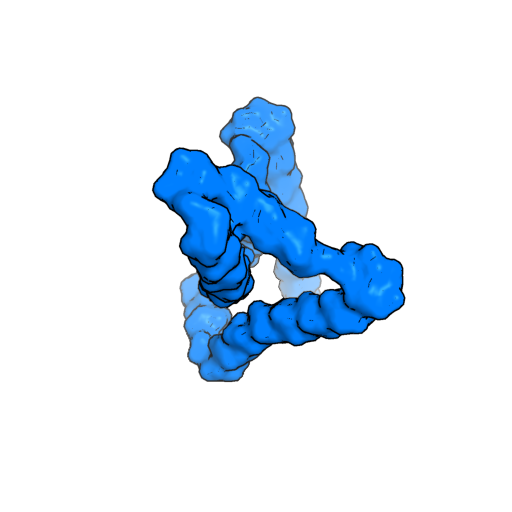 1088 O O . LEU A 1 138 ? 11.822 -1.507 -4.384 1.00 77.00 138 LEU A O 1
ATOM 1092 N N . ALA A 1 139 ? 11.484 -2.420 -6.405 1.00 74.94 139 ALA A N 1
ATOM 1093 C CA . ALA A 1 139 ? 10.034 -2.479 -6.291 1.00 74.94 139 ALA A CA 1
ATOM 1094 C C . ALA A 1 139 ? 9.589 -3.364 -5.112 1.00 74.94 139 ALA A C 1
ATOM 1096 O O . ALA A 1 139 ? 8.547 -3.097 -4.523 1.00 74.94 139 ALA A O 1
ATOM 1097 N N . TYR A 1 140 ? 10.401 -4.340 -4.682 1.00 70.88 140 TYR A N 1
ATOM 1098 C CA . TYR A 1 140 ? 10.087 -5.193 -3.533 1.00 70.88 140 TYR A CA 1
ATOM 1099 C C . TYR A 1 140 ? 10.288 -4.426 -2.234 1.00 70.88 140 TYR A C 1
ATOM 1101 O O . TYR A 1 140 ? 9.441 -4.465 -1.343 1.00 70.88 140 TYR A O 1
ATOM 1109 N N . LEU A 1 141 ? 11.389 -3.677 -2.144 1.00 72.62 141 LEU A N 1
ATOM 1110 C CA . LEU A 1 141 ? 11.637 -2.778 -1.021 1.00 72.62 141 LEU A CA 1
ATOM 1111 C C . LEU A 1 141 ? 10.591 -1.663 -0.968 1.00 72.62 141 LEU A C 1
ATOM 1113 O O . LEU A 1 141 ? 10.087 -1.374 0.110 1.00 72.62 141 LEU A O 1
ATOM 1117 N N . ALA A 1 142 ? 10.217 -1.094 -2.116 1.00 71.75 142 ALA A N 1
ATOM 1118 C CA . ALA A 1 142 ? 9.148 -0.108 -2.220 1.00 71.75 142 ALA A CA 1
ATOM 1119 C C . ALA A 1 142 ? 7.790 -0.699 -1.811 1.00 71.75 142 ALA A C 1
ATOM 1121 O O . ALA A 1 142 ? 7.038 -0.069 -1.077 1.00 71.75 142 ALA A O 1
ATOM 1122 N N . ALA A 1 143 ? 7.481 -1.931 -2.219 1.00 67.00 143 ALA A N 1
ATOM 1123 C CA . ALA A 1 143 ? 6.271 -2.623 -1.794 1.00 67.00 143 ALA A CA 1
ATOM 1124 C C . ALA A 1 143 ? 6.280 -2.884 -0.282 1.00 67.00 143 ALA A C 1
ATOM 1126 O O . ALA A 1 143 ? 5.266 -2.673 0.371 1.00 67.00 143 ALA A O 1
ATOM 1127 N N . LEU A 1 144 ? 7.419 -3.279 0.296 1.00 63.81 144 LEU A N 1
ATOM 1128 C CA . LEU A 1 144 ? 7.572 -3.450 1.742 1.00 63.81 144 LEU A CA 1
ATOM 1129 C C . LEU A 1 144 ? 7.425 -2.139 2.515 1.00 63.81 144 LEU A C 1
ATOM 1131 O O . LEU A 1 144 ? 6.816 -2.151 3.583 1.00 63.81 144 LEU A O 1
ATOM 1135 N N . THR A 1 145 ? 7.980 -1.032 2.017 1.00 65.00 145 THR A N 1
ATOM 1136 C CA . THR A 1 145 ? 7.880 0.276 2.677 1.00 65.00 145 THR A CA 1
ATOM 1137 C C . THR A 1 145 ? 6.487 0.866 2.536 1.00 65.00 145 THR A C 1
ATOM 1139 O O . THR A 1 145 ? 5.943 1.329 3.531 1.00 65.00 145 THR A O 1
ATOM 1142 N N . LEU A 1 146 ? 5.863 0.790 1.358 1.00 63.59 146 LEU A N 1
ATOM 1143 C CA . LEU A 1 146 ? 4.467 1.185 1.168 1.00 63.59 146 LEU A CA 1
ATOM 1144 C C . LEU A 1 146 ? 3.555 0.348 2.064 1.00 63.59 146 LEU A C 1
ATOM 1146 O O . LEU A 1 146 ? 2.780 0.898 2.839 1.00 63.59 146 LEU A O 1
ATOM 1150 N N . ASN A 1 147 ? 3.705 -0.974 2.054 1.00 60.84 147 ASN A N 1
ATOM 1151 C CA . ASN A 1 147 ? 2.910 -1.835 2.919 1.00 60.84 147 ASN A CA 1
ATOM 1152 C C . ASN A 1 147 ? 3.187 -1.570 4.415 1.00 60.84 147 ASN A C 1
ATOM 1154 O O . ASN A 1 147 ? 2.353 -1.905 5.239 1.00 60.84 147 ASN A O 1
ATOM 1158 N N . ALA A 1 148 ? 4.321 -0.953 4.784 1.00 58.69 148 ALA A N 1
ATOM 1159 C CA . ALA A 1 148 ? 4.646 -0.628 6.180 1.00 58.69 148 ALA A CA 1
ATOM 1160 C C . ALA A 1 148 ? 4.118 0.753 6.577 1.00 58.69 148 ALA A C 1
ATOM 1162 O O . ALA A 1 148 ? 3.907 1.021 7.754 1.00 58.69 148 ALA A O 1
ATOM 1163 N N . PHE A 1 149 ? 3.941 1.644 5.600 1.00 52.59 149 PHE A N 1
ATOM 1164 C CA . PHE A 1 149 ? 3.393 2.985 5.789 1.00 52.59 149 PHE A CA 1
ATOM 1165 C C . PHE A 1 149 ? 1.863 3.016 5.74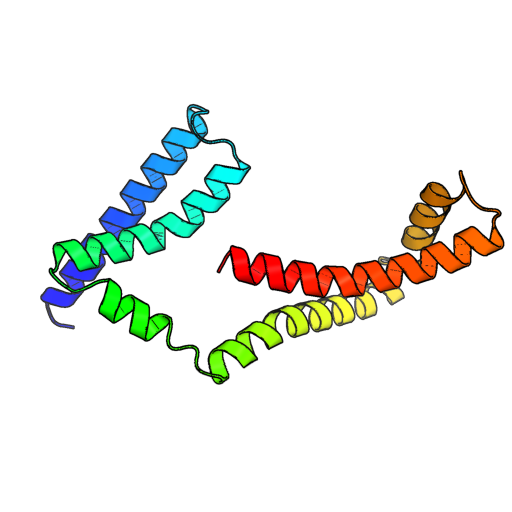5 1.00 52.59 149 PHE A C 1
ATOM 1167 O O . PHE A 1 149 ? 1.251 3.882 6.370 1.00 52.59 149 PHE A O 1
ATOM 1174 N N . PHE A 1 150 ? 1.249 2.110 4.984 1.00 51.09 150 PHE A N 1
ATOM 1175 C CA . PHE A 1 150 ? -0.194 2.083 4.739 1.00 51.09 150 PHE A CA 1
ATOM 1176 C C . PHE A 1 150 ? -0.940 1.005 5.545 1.00 51.09 150 PHE A C 1
ATOM 1178 O O . PHE A 1 150 ? -2.140 0.829 5.331 1.00 51.09 150 PHE A O 1
ATOM 1185 N N . HIS A 1 151 ? -0.266 0.309 6.468 1.00 46.69 151 HIS A N 1
ATOM 1186 C CA . HIS A 1 151 ? -0.812 -0.807 7.246 1.00 46.69 151 HIS A CA 1
ATOM 1187 C C . HIS A 1 151 ? -0.435 -0.718 8.727 1.00 46.69 151 HIS A C 1
ATOM 1189 O O . HIS A 1 151 ? -1.261 -1.182 9.550 1.00 46.69 151 HIS A O 1
#